Protein AF-A0A7X4IRF8-F1 (afdb_monomer_lite)

Secondary structure (DSSP, 8-state):
-BHHHHHHHTT-PPPHHHHHHHHHT-B--HHHHHHHHHHHHHHHHHS-TTSHHHHHHHHHHHHHHHHHHHHHHHTTTHHHHHHHHHHHHHH-------

pLDDT: mean 72.52, std 11.22, range [41.03, 91.88]

Structure (mmCIF, N/CA/C/O backbone):
data_AF-A0A7X4IRF8-F1
#
_entry.id   AF-A0A7X4IRF8-F1
#
loop_
_atom_site.group_PDB
_atom_site.id
_atom_site.type_symbol
_atom_site.label_atom_id
_atom_site.label_alt_id
_atom_site.label_comp_id
_atom_site.label_asym_id
_atom_site.label_entity_id
_atom_site.label_seq_id
_atom_site.pdbx_PDB_ins_code
_atom_site.Cartn_x
_atom_site.Cartn_y
_atom_site.Cartn_z
_atom_site.occupancy
_atom_site.B_iso_or_equiv
_atom_site.auth_seq_id
_atom_site.auth_comp_id
_atom_site.auth_asym_id
_atom_site.auth_atom_id
_atom_site.pdbx_PDB_model_num
ATOM 1 N N . MET A 1 1 ? -1.750 -9.087 14.248 1.00 71.56 1 MET A N 1
ATOM 2 C CA . MET A 1 1 ? -2.653 -8.657 13.179 1.00 71.56 1 MET A CA 1
ATOM 3 C C . MET A 1 1 ? -1.822 -8.069 12.058 1.00 71.56 1 MET A C 1
ATOM 5 O O . MET A 1 1 ? -1.223 -7.007 12.255 1.00 71.56 1 MET A O 1
ATOM 9 N N . THR A 1 2 ? -1.700 -8.806 10.959 1.00 76.38 2 THR A N 1
ATOM 10 C CA . THR A 1 2 ? -1.074 -8.330 9.720 1.00 76.38 2 THR A CA 1
ATOM 11 C C . THR A 1 2 ? -1.903 -7.207 9.097 1.00 76.38 2 THR A C 1
ATOM 13 O O . THR A 1 2 ? -3.024 -6.940 9.545 1.00 76.38 2 THR A O 1
ATOM 16 N N . ILE A 1 3 ? -1.381 -6.529 8.073 1.00 71.00 3 ILE A N 1
ATOM 17 C CA . ILE A 1 3 ? -2.170 -5.546 7.317 1.00 71.00 3 ILE A CA 1
ATOM 18 C C . ILE A 1 3 ? -3.393 -6.218 6.683 1.00 71.00 3 ILE A C 1
ATOM 20 O O . ILE A 1 3 ? -4.493 -5.686 6.817 1.00 71.00 3 ILE A O 1
ATOM 24 N N . ALA A 1 4 ? -3.248 -7.419 6.112 1.00 75.19 4 ALA A N 1
ATOM 25 C CA . ALA A 1 4 ? -4.383 -8.156 5.553 1.00 75.19 4 ALA A CA 1
ATOM 26 C C . ALA A 1 4 ? -5.448 -8.507 6.606 1.00 75.19 4 ALA A C 1
ATOM 28 O O . ALA A 1 4 ? -6.631 -8.263 6.387 1.00 75.19 4 ALA A O 1
ATOM 29 N N . GLU A 1 5 ? -5.035 -9.021 7.769 1.00 78.38 5 GLU A N 1
ATOM 30 C CA . GLU A 1 5 ? -5.957 -9.360 8.863 1.00 78.38 5 GLU A CA 1
ATOM 31 C C . GLU A 1 5 ? -6.660 -8.116 9.426 1.00 78.38 5 GLU A C 1
ATOM 33 O O . GLU A 1 5 ? -7.846 -8.162 9.759 1.00 78.38 5 GLU A O 1
ATOM 38 N N . TRP A 1 6 ? -5.949 -6.986 9.514 1.00 74.00 6 TRP A N 1
ATOM 39 C CA . TRP A 1 6 ? -6.554 -5.721 9.923 1.00 74.00 6 TRP A CA 1
ATOM 40 C C . TRP A 1 6 ? -7.591 -5.270 8.901 1.00 74.00 6 TRP A C 1
ATOM 42 O O . TRP A 1 6 ? -8.705 -4.945 9.301 1.00 74.00 6 TRP A O 1
ATOM 52 N N . ILE A 1 7 ? -7.280 -5.321 7.606 1.00 67.81 7 ILE A N 1
ATOM 53 C CA . ILE A 1 7 ? -8.212 -4.956 6.533 1.00 67.81 7 ILE A CA 1
ATOM 54 C C . ILE A 1 7 ? -9.462 -5.848 6.550 1.00 67.81 7 ILE A C 1
ATOM 56 O O . ILE A 1 7 ? -10.582 -5.332 6.527 1.00 67.81 7 ILE A O 1
ATOM 60 N N . ASP A 1 8 ? -9.285 -7.163 6.685 1.00 75.56 8 ASP A N 1
ATOM 61 C CA . ASP A 1 8 ? -10.395 -8.115 6.773 1.00 75.56 8 ASP A CA 1
ATOM 62 C C . ASP A 1 8 ? -11.296 -7.813 7.984 1.00 75.56 8 ASP A C 1
ATOM 64 O O . ASP A 1 8 ? -12.524 -7.827 7.867 1.00 75.56 8 ASP A O 1
ATOM 68 N N . SER A 1 9 ? -10.710 -7.433 9.129 1.00 74.88 9 SER A N 1
ATOM 69 C CA . SER A 1 9 ? -11.471 -7.021 10.321 1.00 74.88 9 SER A CA 1
ATOM 70 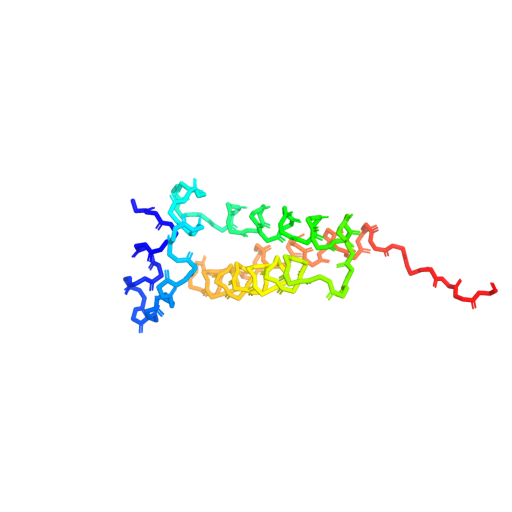C C . SER A 1 9 ? -12.306 -5.747 10.114 1.00 74.88 9 SER A C 1
ATOM 72 O O . SER A 1 9 ? -13.239 -5.493 10.875 1.00 74.88 9 SER A O 1
ATOM 74 N N . GLN A 1 10 ? -12.009 -4.950 9.078 1.00 69.00 10 GLN A N 1
ATOM 75 C CA . GLN A 1 10 ? -12.796 -3.770 8.701 1.00 69.00 10 GLN A CA 1
ATOM 76 C C . GLN A 1 10 ? -13.959 -4.091 7.741 1.00 69.00 10 GLN A C 1
ATOM 78 O O . GLN A 1 10 ? -14.651 -3.168 7.309 1.00 69.00 10 GLN A O 1
ATOM 83 N N . GLY A 1 11 ? -14.183 -5.362 7.379 1.00 66.62 11 GLY A N 1
ATOM 84 C CA . GLY A 1 11 ? -15.258 -5.768 6.464 1.00 66.62 11 GLY A CA 1
ATOM 85 C C . GLY A 1 11 ? -14.998 -5.425 4.992 1.00 66.62 11 GLY A C 1
ATOM 86 O O . GLY A 1 11 ? -15.931 -5.423 4.190 1.00 66.62 11 GLY A O 1
ATOM 87 N N . ARG A 1 12 ? -13.746 -5.124 4.624 1.00 65.12 12 ARG A N 1
ATOM 88 C CA . ARG A 1 12 ? -13.317 -4.905 3.234 1.00 65.12 12 ARG A CA 1
ATOM 89 C C . ARG A 1 12 ? -12.351 -6.027 2.853 1.00 65.12 12 ARG A C 1
ATOM 91 O O . ARG A 1 12 ? -11.174 -5.886 3.138 1.00 65.12 12 ARG A O 1
ATOM 98 N N . PRO A 1 13 ? -12.804 -7.147 2.275 1.00 63.94 13 PRO A N 1
ATOM 99 C CA . PRO A 1 13 ? -11.923 -8.286 2.038 1.00 63.94 13 PRO A CA 1
ATOM 100 C C . PRO A 1 13 ? -10.798 -7.932 1.058 1.00 63.94 13 PRO A C 1
ATOM 102 O O . PRO A 1 13 ? -11.045 -7.370 -0.013 1.00 63.94 13 PRO A O 1
ATOM 105 N N . VAL A 1 14 ? -9.564 -8.287 1.417 1.00 66.38 14 VAL A N 1
ATOM 106 C CA . VAL A 1 14 ? -8.393 -8.122 0.543 1.00 66.38 14 VAL A CA 1
ATOM 107 C C . VAL A 1 14 ? -8.509 -9.066 -0.659 1.00 66.38 14 VAL A C 1
ATOM 109 O O . VAL A 1 14 ? -8.692 -10.272 -0.457 1.00 66.38 14 VAL A O 1
ATOM 112 N N . PRO A 1 15 ? -8.340 -8.595 -1.911 1.00 69.31 15 PRO A N 1
ATOM 113 C CA . PRO A 1 15 ? -8.276 -9.504 -3.049 1.00 69.31 15 PRO A CA 1
ATOM 114 C C . PRO A 1 15 ? -7.098 -10.475 -2.892 1.00 69.31 15 PRO A C 1
ATOM 116 O O . PRO A 1 15 ? -5.983 -10.060 -2.581 1.00 69.31 15 PRO A O 1
ATOM 119 N N . ALA A 1 16 ? -7.324 -11.769 -3.137 1.00 71.56 16 ALA A N 1
ATOM 120 C CA . ALA A 1 16 ? -6.360 -12.832 -2.826 1.00 71.56 16 ALA A CA 1
ATOM 121 C C . ALA A 1 16 ? -4.945 -12.591 -3.391 1.00 71.56 16 ALA A C 1
ATOM 123 O O . ALA A 1 16 ? -3.963 -12.916 -2.729 1.00 71.56 16 ALA A O 1
ATOM 124 N N . ALA A 1 17 ? -4.844 -11.965 -4.568 1.00 67.00 17 ALA A N 1
ATOM 125 C CA . ALA A 1 17 ? -3.579 -11.623 -5.220 1.00 67.00 17 ALA A CA 1
ATOM 126 C C . ALA A 1 17 ? -2.703 -10.638 -4.421 1.00 67.00 17 ALA A C 1
ATOM 128 O O . ALA A 1 17 ? -1.484 -10.682 -4.537 1.00 67.00 17 ALA A O 1
ATOM 129 N N . PHE A 1 18 ? -3.302 -9.783 -3.588 1.00 68.00 18 PHE A N 1
ATOM 130 C CA . PHE A 1 18 ? -2.577 -8.824 -2.746 1.00 68.00 18 PHE A CA 1
ATOM 131 C C . P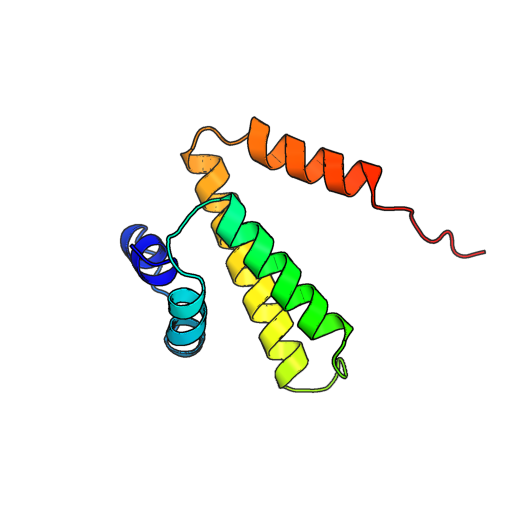HE A 1 18 ? -2.303 -9.371 -1.343 1.00 68.00 18 PHE A C 1
ATOM 133 O O . PHE A 1 18 ? -1.542 -8.791 -0.578 1.00 68.00 18 PHE A O 1
ATOM 140 N N . ARG A 1 19 ? -2.904 -10.505 -0.973 1.00 74.19 19 ARG A N 1
ATOM 141 C CA . ARG A 1 19 ? -2.886 -10.990 0.411 1.00 74.19 19 ARG A CA 1
ATOM 142 C C . ARG A 1 19 ? -1.498 -11.424 0.876 1.00 74.19 19 ARG A C 1
ATOM 144 O O . ARG A 1 19 ? -1.158 -11.203 2.032 1.00 74.19 19 ARG A O 1
ATOM 151 N N . SER A 1 20 ? -0.698 -12.020 -0.008 1.00 71.31 20 SER A N 1
ATOM 152 C CA . SER A 1 20 ? 0.701 -12.363 0.282 1.00 71.31 20 SER A CA 1
ATOM 153 C C . SER A 1 20 ? 1.542 -11.115 0.558 1.00 71.31 20 SER A C 1
ATOM 155 O O . SER A 1 20 ? 2.294 -11.108 1.527 1.00 71.31 20 SER A O 1
ATOM 157 N N . PHE A 1 21 ? 1.346 -10.052 -0.226 1.00 67.75 21 PHE A N 1
ATOM 158 C CA . PHE A 1 21 ? 2.002 -8.754 -0.042 1.00 67.75 21 PHE A CA 1
ATOM 159 C C . PHE A 1 21 ? 1.616 -8.108 1.291 1.00 67.75 21 PHE A C 1
ATOM 161 O O . PHE A 1 21 ? 2.471 -7.840 2.128 1.00 67.75 21 PHE A O 1
ATOM 168 N N . LEU A 1 22 ? 0.314 -7.985 1.560 1.00 68.94 22 LEU A N 1
ATOM 169 C CA . LEU A 1 22 ? -0.195 -7.372 2.794 1.00 68.94 22 LEU A CA 1
ATOM 170 C C . LEU A 1 22 ? 0.121 -8.186 4.067 1.00 68.94 22 LEU A C 1
ATOM 172 O O . LEU A 1 22 ? -0.052 -7.698 5.184 1.00 68.94 22 LEU A O 1
ATOM 176 N N . ASN A 1 23 ? 0.555 -9.440 3.927 1.00 74.50 23 ASN A N 1
ATOM 177 C CA . ASN A 1 23 ? 1.039 -10.253 5.040 1.00 74.50 23 ASN A CA 1
ATOM 178 C C . ASN A 1 23 ? 2.546 -10.097 5.286 1.00 74.50 23 ASN A C 1
ATOM 180 O O . ASN A 1 23 ? 2.978 -10.297 6.422 1.00 74.50 23 ASN A O 1
ATOM 184 N N . ALA A 1 24 ? 3.329 -9.746 4.262 1.00 64.75 24 ALA A N 1
ATOM 185 C CA . ALA A 1 24 ? 4.779 -9.583 4.368 1.00 64.75 24 ALA A CA 1
ATOM 186 C C . ALA A 1 24 ? 5.166 -8.341 5.192 1.00 64.75 24 ALA A C 1
ATOM 188 O O . ALA A 1 24 ? 6.096 -8.399 5.991 1.00 64.75 24 ALA A O 1
ATOM 189 N N . GLU A 1 25 ? 4.380 -7.269 5.087 1.00 67.62 25 GLU A N 1
ATOM 190 C CA . GLU A 1 25 ? 4.620 -5.963 5.727 1.00 67.62 25 GLU A CA 1
ATOM 191 C C . GLU A 1 25 ? 4.350 -5.917 7.254 1.00 67.62 25 GLU A C 1
ATOM 193 O O . GLU A 1 25 ? 4.372 -4.867 7.900 1.00 67.62 25 GLU A O 1
ATOM 198 N N . GLY A 1 26 ? 4.112 -7.069 7.891 1.00 67.81 26 GLY A N 1
ATOM 199 C CA . GLY A 1 26 ? 4.066 -7.178 9.350 1.00 67.81 26 GLY A CA 1
ATOM 200 C C . GLY A 1 26 ? 2.829 -6.547 10.006 1.00 67.81 26 GLY A C 1
ATOM 201 O O . GLY A 1 26 ? 1.711 -6.641 9.499 1.00 67.81 26 GLY A O 1
ATOM 202 N N . ARG A 1 27 ? 2.990 -5.987 11.219 1.00 68.31 27 ARG A N 1
ATOM 203 C CA . ARG A 1 27 ? 1.866 -5.472 12.033 1.00 68.31 27 ARG A CA 1
ATOM 204 C C . ARG A 1 27 ? 1.255 -4.223 11.396 1.00 68.31 27 ARG A C 1
ATOM 206 O O . ARG A 1 27 ? 1.970 -3.276 11.090 1.00 68.31 27 ARG A O 1
ATOM 213 N N . ALA A 1 28 ? -0.071 -4.168 11.304 1.00 65.62 28 ALA A N 1
ATOM 214 C CA . ALA A 1 28 ? -0.760 -3.002 10.758 1.00 65.62 28 ALA A CA 1
ATOM 215 C C . ALA A 1 28 ? -0.609 -1.764 11.670 1.00 65.62 28 ALA A C 1
ATOM 217 O O . ALA A 1 28 ? -1.160 -1.749 12.778 1.00 65.62 28 ALA A O 1
ATOM 218 N N . SER A 1 29 ? 0.016 -0.693 11.171 1.00 74.94 29 SER A N 1
ATOM 219 C CA . SER A 1 29 ? 0.013 0.670 11.740 1.00 74.94 29 SER A CA 1
ATOM 220 C C . SER A 1 29 ? -0.157 1.708 10.618 1.00 74.94 29 SER A C 1
ATOM 222 O O . SER A 1 29 ? 0.098 1.382 9.459 1.00 74.94 29 SER A O 1
ATOM 224 N N . LEU A 1 30 ? -0.583 2.941 10.930 1.00 74.31 30 LEU A N 1
ATOM 225 C CA . LEU A 1 30 ? -0.647 4.016 9.926 1.00 74.31 30 LEU A CA 1
ATOM 226 C C . LEU A 1 30 ? 0.728 4.271 9.286 1.00 74.31 30 LEU A C 1
ATOM 228 O O . LEU A 1 30 ? 0.830 4.347 8.068 1.00 74.31 30 LEU A O 1
ATOM 232 N N . ALA A 1 31 ? 1.784 4.321 10.102 1.00 76.56 31 ALA A N 1
ATOM 233 C CA . ALA A 1 31 ? 3.153 4.508 9.630 1.00 76.56 31 ALA A CA 1
ATOM 234 C C . ALA A 1 31 ? 3.613 3.371 8.700 1.00 76.56 31 ALA A C 1
ATOM 236 O O . ALA A 1 31 ? 4.205 3.639 7.661 1.00 76.56 31 ALA A O 1
ATOM 237 N N . ASN A 1 32 ? 3.285 2.117 9.027 1.00 79.38 32 ASN A N 1
ATOM 238 C CA . ASN A 1 32 ? 3.678 0.964 8.213 1.00 79.38 32 ASN A CA 1
ATOM 239 C C . ASN A 1 32 ? 2.939 0.943 6.869 1.00 79.38 32 ASN A C 1
ATOM 241 O O . ASN A 1 32 ? 3.536 0.617 5.853 1.00 79.38 32 ASN A O 1
ATOM 245 N N . LEU A 1 33 ? 1.656 1.327 6.848 1.00 78.44 33 LEU A N 1
ATOM 246 C CA . LEU A 1 33 ? 0.884 1.426 5.604 1.00 78.44 33 LEU A CA 1
ATOM 247 C C . LEU A 1 33 ? 1.461 2.495 4.665 1.00 78.44 33 LEU A C 1
ATOM 249 O O . LEU A 1 33 ? 1.544 2.273 3.463 1.00 78.44 33 LEU A O 1
ATOM 253 N N . LEU A 1 34 ? 1.883 3.637 5.207 1.00 81.19 34 LEU A N 1
ATOM 254 C CA . LEU A 1 34 ? 2.488 4.707 4.409 1.00 81.19 34 LEU A CA 1
ATOM 255 C C . LEU A 1 34 ? 3.871 4.314 3.890 1.00 81.19 34 LEU A C 1
ATOM 257 O O . LEU A 1 34 ? 4.130 4.477 2.705 1.00 81.19 34 LEU A O 1
ATOM 261 N N . ALA A 1 35 ? 4.717 3.728 4.741 1.00 82.62 35 ALA A N 1
ATOM 262 C CA . ALA A 1 35 ? 6.038 3.250 4.334 1.00 82.62 35 ALA A CA 1
ATOM 263 C C . ALA A 1 35 ? 5.955 2.168 3.240 1.00 82.62 35 ALA A C 1
ATOM 265 O O . ALA A 1 35 ? 6.725 2.191 2.279 1.00 82.62 35 ALA A O 1
ATOM 266 N N . ALA A 1 36 ? 4.984 1.254 3.338 1.00 82.56 36 ALA A N 1
ATOM 267 C CA . ALA A 1 36 ? 4.731 0.260 2.297 1.00 82.56 36 ALA A CA 1
ATOM 268 C C . ALA A 1 36 ? 4.254 0.918 0.989 1.00 82.56 36 ALA A C 1
ATOM 270 O O . ALA A 1 36 ? 4.730 0.567 -0.087 1.00 82.56 36 ALA A O 1
ATOM 271 N N . SER A 1 37 ? 3.373 1.924 1.070 1.00 85.00 37 SER A N 1
ATOM 272 C CA . SER A 1 37 ? 2.949 2.696 -0.106 1.00 85.00 37 SER A CA 1
ATOM 273 C C . SER A 1 37 ? 4.117 3.406 -0.796 1.00 85.00 37 SER A C 1
ATOM 275 O O . SER A 1 37 ? 4.161 3.433 -2.023 1.00 85.00 37 SER A O 1
ATOM 277 N N . GLU A 1 38 ? 5.035 4.001 -0.032 1.00 85.88 38 GLU A N 1
ATOM 278 C CA . GLU A 1 38 ? 6.231 4.670 -0.563 1.00 85.88 38 GLU A CA 1
ATOM 279 C C . GLU A 1 38 ? 7.159 3.663 -1.257 1.00 85.88 38 GLU A C 1
ATOM 281 O O . GLU A 1 38 ? 7.558 3.879 -2.399 1.00 85.88 38 GLU A O 1
ATOM 286 N N . THR A 1 39 ? 7.399 2.511 -0.625 1.00 87.62 39 THR A N 1
ATOM 287 C CA . THR A 1 39 ? 8.237 1.432 -1.178 1.00 87.62 39 THR A CA 1
ATOM 288 C C . THR A 1 39 ? 7.721 0.929 -2.532 1.00 87.62 39 THR A C 1
ATOM 290 O O . THR A 1 39 ? 8.494 0.745 -3.472 1.00 87.62 39 THR A O 1
ATOM 293 N N . GLU A 1 40 ? 6.409 0.736 -2.667 1.00 87.75 40 GLU A N 1
ATOM 294 C CA . GLU A 1 40 ? 5.800 0.295 -3.928 1.00 87.75 40 GLU A CA 1
ATOM 295 C C . GLU A 1 40 ? 5.834 1.391 -5.013 1.00 87.75 40 GLU A C 1
ATOM 297 O O . GLU A 1 40 ? 5.994 1.096 -6.199 1.00 87.75 40 GLU A O 1
ATOM 302 N N . MET A 1 41 ? 5.756 2.671 -4.633 1.00 87.00 41 MET A N 1
ATOM 303 C CA . MET A 1 41 ? 5.949 3.785 -5.573 1.00 87.00 41 MET A CA 1
ATOM 304 C C . MET A 1 41 ? 7.396 3.880 -6.069 1.00 87.00 41 MET A C 1
ATOM 306 O O . MET A 1 41 ? 7.621 4.136 -7.257 1.00 87.00 41 MET A O 1
ATOM 310 N N . ASP A 1 42 ? 8.375 3.625 -5.204 1.00 88.44 42 ASP A N 1
ATOM 311 C CA . ASP A 1 42 ? 9.783 3.531 -5.600 1.00 88.44 42 ASP A CA 1
ATOM 312 C C . ASP A 1 42 ? 9.998 2.358 -6.569 1.00 88.44 42 ASP A C 1
ATOM 314 O O . ASP A 1 42 ? 10.651 2.513 -7.603 1.00 88.44 42 ASP A O 1
ATOM 318 N N . ALA A 1 43 ? 9.370 1.205 -6.314 1.00 86.19 43 ALA A N 1
ATOM 319 C CA . ALA A 1 43 ? 9.417 0.056 -7.221 1.00 86.19 43 ALA A CA 1
ATOM 320 C C . ALA A 1 43 ? 8.770 0.357 -8.588 1.00 86.19 43 ALA A C 1
ATOM 322 O O . ALA A 1 43 ? 9.331 0.007 -9.630 1.00 86.19 43 ALA A O 1
ATOM 323 N N . TYR A 1 44 ? 7.628 1.053 -8.605 1.00 87.81 44 TYR A N 1
ATOM 324 C CA . TYR A 1 44 ? 6.988 1.514 -9.840 1.00 87.81 44 TYR A CA 1
ATOM 325 C C . TYR A 1 44 ? 7.888 2.469 -10.637 1.00 87.81 44 TYR A C 1
ATOM 327 O O . TYR A 1 44 ? 8.019 2.321 -11.852 1.00 87.81 44 TYR A O 1
ATOM 335 N N . THR A 1 45 ? 8.513 3.443 -9.969 1.00 87.25 45 THR A N 1
ATOM 336 C CA . THR A 1 45 ? 9.340 4.467 -10.631 1.00 87.25 45 THR A CA 1
ATOM 337 C C . THR A 1 45 ? 10.699 3.944 -11.094 1.00 87.25 45 THR A C 1
ATOM 339 O O . THR A 1 45 ? 11.223 4.436 -12.095 1.00 87.25 45 THR A O 1
ATOM 342 N N . ALA A 1 46 ? 11.254 2.940 -10.411 1.00 87.56 46 ALA A N 1
ATOM 343 C CA . ALA A 1 46 ? 12.473 2.245 -10.821 1.00 87.56 46 ALA A CA 1
ATOM 344 C C . ALA A 1 46 ? 12.243 1.243 -11.971 1.00 87.56 46 ALA A C 1
ATOM 346 O O . ALA A 1 46 ? 13.191 0.883 -12.673 1.00 87.56 46 ALA A O 1
ATOM 347 N N . GLY A 1 47 ? 11.005 0.774 -12.156 1.00 81.94 47 GLY A N 1
ATOM 348 C CA . GLY A 1 47 ? 10.632 -0.189 -13.190 1.00 81.94 47 GLY A CA 1
ATOM 349 C C . GLY A 1 47 ? 10.350 0.433 -14.562 1.00 81.94 47 GLY A C 1
ATOM 350 O O . GLY A 1 47 ? 10.094 1.627 -14.708 1.00 81.94 47 GLY A O 1
ATOM 351 N N . ASP A 1 48 ? 10.328 -0.407 -15.602 1.00 90.12 48 ASP A N 1
ATOM 352 C CA . ASP A 1 48 ? 9.711 -0.021 -16.875 1.00 90.12 48 ASP A CA 1
ATOM 353 C C . ASP A 1 48 ? 8.206 0.159 -16.643 1.00 90.12 48 ASP A C 1
ATOM 355 O O . ASP A 1 48 ? 7.500 -0.811 -16.362 1.00 90.12 48 ASP A O 1
ATOM 359 N N . MET A 1 49 ? 7.710 1.390 -16.789 1.00 79.56 49 MET A N 1
ATOM 360 C CA . MET A 1 49 ? 6.305 1.760 -16.564 1.00 79.56 49 MET A CA 1
ATOM 361 C C . MET A 1 49 ? 5.311 0.992 -17.451 1.00 79.56 49 MET A C 1
ATOM 363 O O . MET A 1 49 ? 4.109 1.019 -17.191 1.00 79.56 49 MET A O 1
ATOM 367 N N . ARG A 1 50 ? 5.778 0.313 -18.508 1.00 84.00 50 ARG A N 1
ATOM 368 C CA . ARG A 1 50 ? 4.946 -0.556 -19.361 1.00 84.00 50 ARG A CA 1
ATOM 369 C C . ARG A 1 50 ? 4.941 -2.018 -18.918 1.00 84.00 50 ARG A C 1
ATOM 371 O O . ARG A 1 50 ? 4.191 -2.819 -19.479 1.00 84.00 50 ARG A O 1
ATOM 378 N N . SER A 1 51 ? 5.771 -2.380 -17.946 1.00 91.88 51 SER A N 1
ATOM 379 C CA . SER A 1 51 ? 5.845 -3.737 -17.422 1.00 91.88 51 SER A CA 1
ATOM 380 C C . SER A 1 51 ? 4.658 -4.051 -16.512 1.00 91.88 51 SER A C 1
ATOM 382 O O . SER A 1 51 ? 4.098 -3.190 -15.828 1.00 91.88 51 SER A O 1
ATOM 384 N N . ARG A 1 52 ? 4.282 -5.332 -16.487 1.00 86.38 52 ARG A N 1
ATOM 385 C CA . ARG A 1 52 ? 3.244 -5.843 -15.588 1.00 86.38 52 ARG A CA 1
ATOM 386 C C . ARG A 1 52 ? 3.614 -5.639 -14.117 1.00 86.38 52 ARG A C 1
ATOM 388 O O . ARG A 1 52 ? 2.727 -5.391 -13.310 1.00 86.38 52 ARG A O 1
ATOM 395 N N . ASP A 1 53 ? 4.901 -5.719 -13.801 1.00 84.44 53 ASP A N 1
ATOM 396 C CA . ASP A 1 53 ? 5.409 -5.588 -12.438 1.00 84.44 53 ASP A CA 1
ATOM 397 C C . ASP A 1 53 ? 5.300 -4.140 -11.948 1.00 84.44 53 ASP A C 1
ATOM 399 O O . ASP A 1 53 ? 4.802 -3.910 -10.850 1.00 84.44 53 ASP A O 1
ATOM 403 N N . ALA A 1 54 ? 5.627 -3.154 -12.793 1.00 81.75 54 ALA A N 1
ATOM 404 C CA . ALA A 1 54 ? 5.402 -1.744 -12.472 1.00 81.75 54 ALA A CA 1
ATOM 405 C C . ALA A 1 54 ? 3.903 -1.440 -12.283 1.00 81.75 54 ALA A C 1
ATOM 407 O O . ALA A 1 54 ? 3.512 -0.786 -11.318 1.00 81.75 54 ALA A O 1
ATOM 408 N N . ALA A 1 55 ? 3.035 -1.969 -13.154 1.00 83.00 55 ALA A N 1
ATOM 409 C CA . ALA A 1 55 ? 1.587 -1.816 -12.995 1.00 83.00 55 ALA A CA 1
ATOM 410 C C . ALA A 1 55 ? 1.070 -2.440 -11.685 1.00 83.00 55 ALA A C 1
ATOM 412 O O . ALA A 1 55 ? 0.161 -1.900 -11.055 1.00 83.00 55 ALA A O 1
ATOM 413 N N . PHE A 1 56 ? 1.649 -3.566 -11.266 1.00 84.12 56 PHE A N 1
ATOM 414 C CA . PHE A 1 56 ? 1.307 -4.205 -10.001 1.00 84.12 56 PHE A CA 1
ATOM 415 C C . PHE A 1 56 ? 1.773 -3.381 -8.794 1.00 84.12 56 PHE A C 1
ATOM 417 O O . PHE A 1 56 ? 0.981 -3.177 -7.876 1.00 84.12 56 PHE A O 1
ATOM 424 N N . ALA A 1 57 ? 3.000 -2.857 -8.825 1.00 83.75 57 ALA A N 1
ATOM 425 C CA . ALA A 1 57 ? 3.536 -1.988 -7.777 1.00 83.75 57 ALA A CA 1
ATOM 426 C C . ALA A 1 57 ? 2.670 -0.728 -7.593 1.00 83.75 57 ALA A C 1
ATOM 428 O O . ALA A 1 57 ? 2.275 -0.389 -6.480 1.00 83.75 57 ALA A O 1
ATOM 429 N N . LEU A 1 58 ? 2.238 -0.097 -8.691 1.00 84.69 58 LEU A N 1
ATOM 430 C CA . LEU A 1 58 ? 1.329 1.052 -8.629 1.00 84.69 58 LEU A CA 1
ATOM 431 C C . LEU A 1 58 ? -0.020 0.708 -7.968 1.00 84.69 58 LEU A C 1
ATOM 433 O O . LEU A 1 58 ? -0.533 1.478 -7.158 1.00 84.69 58 LEU A O 1
ATOM 437 N N . LEU A 1 59 ? -0.593 -0.457 -8.289 1.00 83.38 59 LEU A N 1
ATOM 438 C CA . LEU A 1 59 ? -1.835 -0.928 -7.664 1.00 83.38 59 LEU A CA 1
ATOM 439 C C . LEU A 1 59 ? -1.651 -1.255 -6.176 1.00 83.38 59 LEU A C 1
ATOM 441 O O . LEU A 1 59 ? -2.561 -1.026 -5.379 1.00 83.38 59 LEU A O 1
ATOM 445 N N . ALA A 1 60 ? -0.492 -1.791 -5.792 1.00 80.88 60 ALA A N 1
ATOM 446 C CA . ALA A 1 60 ? -0.166 -2.067 -4.399 1.00 80.88 60 ALA A CA 1
ATOM 447 C C . ALA A 1 60 ? -0.016 -0.765 -3.594 1.00 80.88 60 ALA A C 1
ATOM 449 O O . ALA A 1 60 ? -0.615 -0.644 -2.523 1.00 80.88 60 ALA A O 1
ATOM 450 N N . ALA A 1 61 ? 0.692 0.230 -4.139 1.00 83.56 61 ALA A N 1
ATOM 451 C CA . ALA A 1 61 ? 0.815 1.558 -3.543 1.00 83.56 61 ALA A CA 1
ATOM 452 C C . ALA A 1 61 ? -0.557 2.211 -3.299 1.00 83.56 61 ALA A C 1
ATOM 454 O O . ALA A 1 61 ? -0.848 2.650 -2.185 1.00 83.56 61 ALA A O 1
ATOM 455 N N . ASP A 1 62 ? -1.434 2.204 -4.308 1.00 84.25 62 ASP A N 1
ATOM 456 C CA . ASP A 1 62 ? -2.794 2.748 -4.195 1.00 84.25 62 ASP A CA 1
ATOM 457 C C . ASP A 1 62 ? -3.609 2.055 -3.090 1.00 84.25 62 ASP A C 1
ATOM 459 O O . ASP A 1 62 ? -4.289 2.709 -2.286 1.00 84.25 62 ASP A O 1
ATOM 463 N N . ALA A 1 63 ? -3.489 0.728 -2.991 1.00 77.19 63 ALA A N 1
ATOM 464 C CA . ALA A 1 63 ? -4.140 -0.038 -1.941 1.00 77.19 63 ALA A CA 1
ATOM 465 C C . ALA A 1 63 ? -3.638 0.390 -0.553 1.00 77.19 63 ALA A C 1
ATOM 467 O O . ALA A 1 63 ? -4.451 0.743 0.308 1.00 77.19 63 ALA A O 1
ATOM 468 N N . TYR A 1 64 ? -2.321 0.412 -0.330 1.00 79.88 64 TYR A N 1
ATOM 469 C CA . TYR A 1 64 ? -1.730 0.817 0.948 1.00 79.88 64 TYR A CA 1
ATOM 470 C C . TYR A 1 64 ? -2.136 2.239 1.358 1.00 79.88 64 TYR A C 1
ATOM 472 O O . TYR A 1 64 ? -2.566 2.442 2.500 1.00 79.88 64 TYR A O 1
ATOM 480 N N . LEU A 1 65 ? -2.089 3.198 0.427 1.00 81.00 65 LEU A N 1
ATOM 481 C CA . LEU A 1 65 ? -2.484 4.585 0.674 1.00 81.00 65 LEU A CA 1
ATOM 482 C C . LEU A 1 65 ? -3.973 4.703 1.024 1.00 81.00 65 LEU A C 1
ATOM 484 O O . LEU A 1 65 ? -4.340 5.354 2.006 1.00 81.00 65 LEU A O 1
ATOM 488 N N . THR A 1 66 ? -4.840 4.016 0.280 1.00 77.00 66 THR A N 1
ATOM 489 C CA . THR A 1 66 ? -6.283 3.973 0.560 1.00 77.00 66 THR A CA 1
ATOM 490 C C . THR A 1 66 ? -6.561 3.460 1.975 1.00 77.00 66 THR A C 1
ATOM 492 O O . THR A 1 66 ? -7.407 4.005 2.695 1.00 77.00 66 THR A O 1
ATOM 495 N N . TYR A 1 67 ? -5.840 2.424 2.408 1.00 74.06 67 TYR A N 1
ATOM 496 C CA . TYR A 1 67 ? -5.984 1.864 3.751 1.00 74.06 67 TYR A CA 1
ATOM 497 C C . TYR A 1 67 ? -5.402 2.767 4.845 1.00 74.06 67 TYR A C 1
ATOM 499 O O . TYR A 1 67 ? -6.012 2.874 5.914 1.00 74.06 67 TYR A O 1
ATOM 507 N N . ALA A 1 68 ? -4.289 3.458 4.581 1.00 78.06 68 ALA A N 1
ATOM 508 C CA . ALA A 1 68 ? -3.738 4.476 5.474 1.00 78.06 68 ALA A CA 1
ATOM 509 C C . ALA A 1 68 ? -4.749 5.610 5.713 1.00 78.06 68 ALA A C 1
ATOM 511 O O . ALA A 1 68 ? -5.032 5.947 6.864 1.00 78.06 68 ALA A O 1
ATOM 512 N N . CYS A 1 69 ? -5.377 6.123 4.651 1.00 75.62 69 CYS A N 1
ATOM 513 C CA . CYS A 1 69 ? -6.419 7.150 4.740 1.00 75.62 69 CYS A CA 1
ATOM 514 C C . CYS A 1 69 ? -7.615 6.692 5.590 1.00 75.62 69 CYS A C 1
ATOM 516 O O . CYS A 1 69 ? -8.056 7.406 6.491 1.00 75.62 69 CYS A O 1
ATOM 518 N N . LEU A 1 70 ? -8.112 5.473 5.360 1.00 72.25 70 LEU A N 1
ATOM 519 C CA . LEU A 1 70 ? -9.200 4.878 6.149 1.00 72.25 70 LEU A CA 1
ATOM 520 C C . LEU A 1 70 ? -8.853 4.747 7.633 1.00 72.25 70 LEU A C 1
ATOM 522 O O . LEU A 1 70 ? -9.691 5.020 8.497 1.00 72.25 70 LEU A O 1
ATOM 526 N N . ARG A 1 71 ? -7.622 4.325 7.930 1.00 73.56 71 ARG A N 1
ATOM 527 C CA . ARG A 1 71 ? -7.138 4.198 9.303 1.00 73.56 71 ARG A CA 1
ATOM 528 C C . ARG A 1 71 ? -7.026 5.549 9.987 1.00 73.56 71 ARG A C 1
ATOM 530 O O . ARG A 1 71 ? -7.513 5.690 11.105 1.00 73.56 71 ARG A O 1
ATOM 537 N N . ALA A 1 72 ? -6.443 6.529 9.303 1.00 75.19 72 ALA A N 1
ATOM 538 C CA . ALA A 1 72 ? -6.320 7.883 9.810 1.00 75.19 72 ALA A CA 1
ATOM 539 C C . ALA A 1 72 ? -7.702 8.449 10.158 1.00 75.19 72 ALA A C 1
ATOM 541 O O . ALA A 1 72 ? -7.908 8.869 11.287 1.00 75.19 72 ALA A O 1
ATOM 542 N N . VAL A 1 73 ? -8.700 8.346 9.275 1.00 69.00 73 VAL A N 1
ATOM 543 C CA . VAL A 1 73 ? -10.073 8.798 9.580 1.00 69.00 73 VAL A CA 1
ATOM 544 C C . VAL A 1 73 ? -10.642 8.145 10.853 1.00 69.00 73 VAL A C 1
ATOM 546 O O . VAL A 1 73 ? -11.310 8.819 11.634 1.00 69.00 73 VAL A O 1
ATOM 549 N N . ARG A 1 74 ? -10.359 6.859 1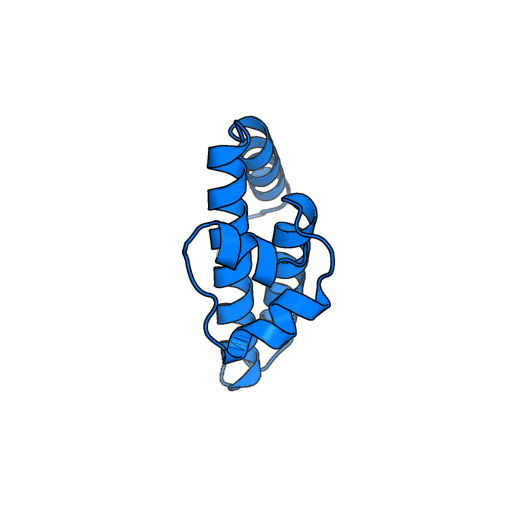1.106 1.00 68.25 74 ARG A 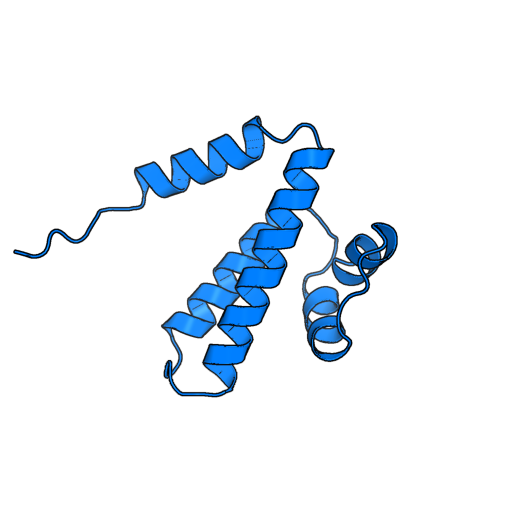N 1
ATOM 550 C CA . ARG A 1 74 ? -10.844 6.145 12.304 1.00 68.25 74 ARG A CA 1
ATOM 551 C C . ARG A 1 74 ? -10.075 6.467 13.588 1.00 68.25 74 ARG A C 1
ATOM 553 O O . ARG A 1 74 ? -10.671 6.433 14.659 1.00 68.25 74 ARG A O 1
ATOM 560 N N . GLU A 1 75 ? -8.785 6.776 13.500 1.00 70.38 75 GLU A N 1
ATOM 561 C CA . GLU A 1 75 ? -7.916 7.068 14.653 1.00 70.38 75 GLU A CA 1
ATOM 562 C C . GLU A 1 75 ? -7.911 8.566 15.045 1.00 70.38 75 GLU A C 1
ATOM 564 O O . GLU A 1 75 ? -7.018 9.008 15.762 1.00 70.38 75 GLU A O 1
ATOM 569 N N . ASN A 1 76 ? -8.914 9.357 14.625 1.00 61.75 76 ASN A N 1
ATOM 570 C CA . ASN A 1 76 ? -8.961 10.822 14.813 1.00 61.75 76 ASN A CA 1
ATOM 571 C C . ASN A 1 76 ? -7.871 11.571 14.001 1.00 61.75 76 ASN A C 1
ATOM 573 O O . ASN A 1 76 ? -7.357 12.620 14.387 1.00 61.75 76 ASN A O 1
ATOM 577 N N . GLY A 1 77 ? -7.497 11.003 12.854 1.00 53.56 77 GLY A N 1
ATOM 578 C CA . GLY A 1 77 ? -6.284 11.264 12.076 1.00 53.56 77 GLY A CA 1
ATOM 579 C C . GLY A 1 77 ? -6.313 12.467 11.147 1.00 53.56 77 GLY A C 1
ATOM 580 O O . GLY A 1 77 ? -5.694 12.419 10.085 1.00 53.56 77 GLY A O 1
ATOM 581 N N . GLY A 1 78 ? -6.941 13.561 11.579 1.00 56.41 78 GLY A N 1
ATOM 582 C CA . GLY A 1 78 ? -6.648 14.872 11.002 1.00 56.41 78 GLY A CA 1
ATOM 583 C C . GLY A 1 78 ? -5.156 15.182 11.130 1.00 56.41 78 GLY A C 1
ATOM 584 O O . GLY A 1 78 ? -4.506 15.471 10.141 1.00 56.41 78 GLY A O 1
ATOM 585 N N . THR A 1 79 ? -4.566 14.984 12.311 1.00 61.62 79 THR A N 1
ATOM 586 C CA . THR A 1 79 ? -3.160 15.329 12.586 1.00 61.62 79 THR A CA 1
ATOM 587 C C . THR A 1 79 ? -2.151 14.498 11.795 1.00 61.62 79 THR A C 1
ATOM 589 O O . THR A 1 79 ? -1.142 15.029 11.344 1.00 61.62 79 THR A O 1
ATOM 592 N N . ALA A 1 80 ? -2.409 13.202 11.607 1.00 58.38 80 ALA A N 1
ATOM 593 C CA . ALA A 1 80 ? -1.489 12.333 10.876 1.00 58.38 80 ALA A CA 1
ATOM 594 C C . ALA A 1 80 ? -1.555 12.569 9.357 1.00 58.38 80 ALA A C 1
ATOM 596 O O . ALA A 1 80 ? -0.515 12.626 8.708 1.00 58.38 80 ALA A O 1
ATOM 597 N N . LEU A 1 81 ? -2.757 12.782 8.803 1.00 60.72 81 LEU A N 1
ATOM 598 C CA . LEU A 1 81 ? -2.928 13.201 7.406 1.00 60.72 81 LEU A CA 1
ATOM 599 C C . LEU A 1 81 ? -2.366 14.607 7.163 1.00 60.72 81 LEU A C 1
ATOM 601 O O . LEU A 1 81 ? -1.724 14.830 6.138 1.00 60.72 81 LEU A O 1
ATOM 605 N N . THR A 1 82 ? -2.536 15.530 8.114 1.00 63.34 82 THR A N 1
ATOM 606 C CA . THR A 1 82 ? -1.911 16.858 8.072 1.00 63.34 82 THR A CA 1
ATOM 607 C C . THR A 1 82 ? -0.392 16.747 8.030 1.00 63.34 82 THR A C 1
ATOM 609 O O . THR A 1 82 ? 0.208 17.318 7.129 1.00 63.34 82 THR A O 1
ATOM 612 N N . GLY A 1 83 ? 0.230 15.947 8.904 1.00 65.06 83 GLY A N 1
ATOM 613 C CA . GLY A 1 83 ? 1.687 15.773 8.903 1.00 65.06 83 GLY A CA 1
ATOM 614 C C . GLY A 1 83 ? 2.233 15.213 7.583 1.00 65.06 83 GLY A C 1
ATOM 615 O O . GLY A 1 83 ? 3.271 15.658 7.107 1.00 65.06 83 GLY A O 1
ATOM 616 N N . ILE A 1 84 ? 1.512 14.288 6.942 1.00 63.97 84 ILE A N 1
ATOM 617 C CA . ILE A 1 84 ? 1.878 13.767 5.611 1.00 63.97 84 ILE A CA 1
ATOM 618 C C . ILE A 1 84 ? 1.722 14.853 4.542 1.00 63.97 84 ILE A C 1
ATOM 620 O O . ILE A 1 84 ? 2.603 15.025 3.704 1.00 63.97 84 ILE A O 1
ATOM 624 N N . THR A 1 85 ? 0.620 15.605 4.586 1.00 63.25 85 THR A N 1
ATOM 625 C CA . THR A 1 85 ? 0.349 16.702 3.645 1.00 63.25 85 THR A CA 1
ATOM 626 C C . THR A 1 85 ? 1.411 17.795 3.752 1.00 63.25 85 THR A C 1
ATOM 628 O O . THR A 1 85 ? 1.891 18.282 2.733 1.00 63.25 85 THR A O 1
ATOM 631 N N . GLU A 1 86 ? 1.823 18.148 4.970 1.00 66.31 86 GLU A N 1
ATOM 632 C CA . GLU A 1 86 ? 2.898 19.108 5.237 1.00 66.31 86 GLU A CA 1
ATOM 633 C C . GLU A 1 86 ? 4.246 18.604 4.720 1.00 66.31 86 GLU A C 1
ATOM 635 O O . GLU A 1 86 ? 4.986 19.363 4.093 1.00 66.31 86 GLU A O 1
ATOM 640 N N . ARG A 1 87 ? 4.555 17.318 4.919 1.00 67.19 87 ARG A N 1
ATOM 641 C CA . ARG A 1 87 ? 5.801 16.716 4.429 1.00 67.19 87 ARG A CA 1
ATOM 642 C C . ARG A 1 87 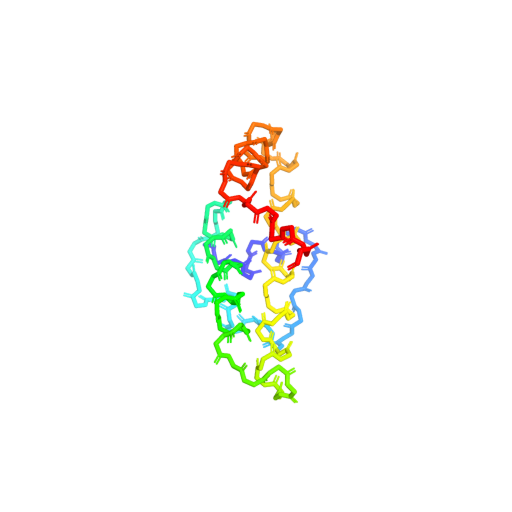? 5.863 16.727 2.901 1.00 67.19 87 ARG A C 1
ATOM 644 O O . ARG A 1 87 ? 6.845 17.205 2.344 1.00 67.19 87 ARG A O 1
ATOM 651 N N . ILE A 1 88 ? 4.777 16.330 2.230 1.00 63.28 88 ILE A N 1
ATOM 652 C CA . ILE A 1 88 ? 4.646 16.433 0.767 1.00 63.28 88 ILE A CA 1
ATOM 653 C C . ILE A 1 88 ? 4.764 17.892 0.323 1.00 63.28 88 ILE A C 1
ATOM 655 O O . ILE A 1 88 ? 5.527 18.180 -0.586 1.00 63.28 88 ILE A O 1
ATOM 659 N N . ALA A 1 89 ? 4.068 18.830 0.965 1.00 62.69 89 ALA A N 1
ATOM 660 C CA . ALA A 1 89 ? 4.154 20.246 0.604 1.00 62.69 89 ALA A CA 1
ATOM 661 C C . ALA A 1 89 ? 5.574 20.820 0.766 1.00 62.69 89 ALA A C 1
ATOM 663 O O . ALA A 1 89 ? 5.950 21.732 0.034 1.00 62.69 89 ALA A O 1
ATOM 664 N N . THR A 1 90 ? 6.355 20.286 1.708 1.00 67.25 90 THR A N 1
ATOM 665 C CA . THR A 1 90 ? 7.731 20.727 1.976 1.00 67.25 90 THR A CA 1
ATOM 666 C C . THR A 1 90 ? 8.738 20.096 1.013 1.00 67.25 90 THR A C 1
ATOM 668 O O . THR A 1 90 ? 9.664 20.764 0.560 1.00 67.25 90 THR A O 1
ATOM 671 N N . GLU A 1 91 ? 8.573 18.813 0.693 1.00 65.38 91 GLU A N 1
ATOM 672 C CA . GLU A 1 91 ? 9.512 18.040 -0.131 1.00 65.38 91 GLU A CA 1
ATOM 673 C C . GLU A 1 91 ? 9.194 18.123 -1.631 1.00 65.38 91 GLU A C 1
ATOM 675 O O . GLU A 1 91 ? 10.070 17.929 -2.478 1.00 65.38 91 GLU A O 1
ATOM 680 N N . TRP A 1 92 ? 7.951 18.449 -1.990 1.00 48.22 92 TRP A N 1
ATOM 681 C CA . TRP A 1 92 ? 7.525 18.561 -3.376 1.00 48.22 92 TRP A CA 1
ATOM 682 C C . TRP A 1 92 ? 7.930 19.916 -3.955 1.00 48.22 92 TRP A C 1
ATOM 684 O O . TRP A 1 92 ? 7.229 20.917 -3.830 1.00 48.22 92 TRP A O 1
ATOM 694 N N . THR A 1 93 ? 9.071 19.941 -4.642 1.00 51.34 93 THR A N 1
ATOM 695 C CA . THR A 1 93 ? 9.412 21.026 -5.567 1.00 51.34 93 THR A CA 1
ATOM 696 C C . THR A 1 93 ? 8.717 20.748 -6.901 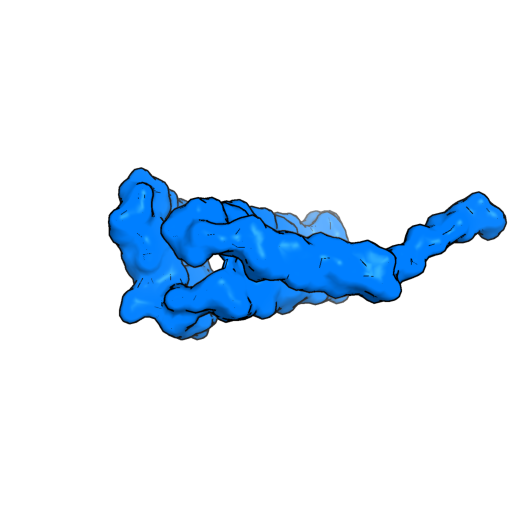1.00 51.34 93 THR A C 1
ATOM 698 O O . THR A 1 93 ? 9.065 19.771 -7.574 1.00 51.34 93 THR A O 1
ATOM 701 N N . PRO A 1 94 ? 7.750 21.577 -7.338 1.00 48.38 94 PRO A N 1
ATOM 702 C CA . PRO A 1 94 ? 7.221 21.462 -8.684 1.00 48.38 94 PRO A CA 1
ATOM 703 C C . PRO A 1 94 ? 8.392 21.695 -9.635 1.00 48.38 94 PRO A C 1
ATOM 705 O O . PRO A 1 94 ? 9.019 22.753 -9.594 1.00 48.38 94 PRO A O 1
ATOM 708 N N . ARG A 1 95 ? 8.709 20.724 -10.497 1.00 46.53 95 ARG A N 1
ATOM 709 C CA . ARG A 1 95 ? 9.546 21.011 -11.663 1.00 46.53 95 ARG A CA 1
ATOM 710 C C . ARG A 1 95 ? 8.750 21.975 -12.534 1.00 46.53 95 ARG A C 1
ATOM 712 O O . ARG A 1 95 ? 7.893 21.547 -13.308 1.00 46.53 95 ARG A O 1
ATOM 719 N N . THR A 1 96 ? 8.983 23.272 -12.354 1.00 43.66 96 THR A N 1
ATOM 720 C CA . THR A 1 96 ? 8.559 24.301 -13.295 1.00 43.66 96 THR A CA 1
ATOM 721 C C . THR A 1 96 ? 9.085 23.884 -14.658 1.00 43.66 96 THR A C 1
ATOM 723 O O . THR A 1 96 ? 10.286 23.710 -14.848 1.00 43.66 96 THR A O 1
ATOM 726 N N . ARG A 1 97 ? 8.161 23.617 -15.584 1.00 45.97 97 ARG A N 1
ATOM 727 C CA . ARG A 1 97 ? 8.494 23.524 -17.001 1.00 45.97 97 ARG A CA 1
ATOM 728 C C . ARG A 1 97 ? 8.902 24.927 -17.439 1.00 45.97 97 ARG A C 1
ATOM 730 O O . ARG A 1 97 ? 8.023 25.752 -17.674 1.00 45.97 97 ARG A O 1
ATOM 737 N N . GLU A 1 98 ? 10.203 25.161 -17.513 1.00 41.03 98 GLU A N 1
ATOM 738 C CA . GLU A 1 98 ? 10.819 26.181 -18.363 1.00 41.03 98 GLU A CA 1
ATOM 739 C C . GLU A 1 98 ? 11.712 25.483 -19.389 1.00 41.03 98 GLU A C 1
ATOM 741 O O . GLU A 1 98 ? 12.415 24.518 -19.000 1.00 41.03 98 GLU A O 1
#

Radius of gyration: 14.7 Å; chains: 1; bounding box: 28×39×34 Å

Sequence (98 aa):
MTIAEWIDSQGRPVPAAFRSFLNAEGRASLANLLAASETEMDAYTAGDMRSRDAAFALLAADAYLTYACLRAVRENGGTALTGITERIATEWTPRTRE

Foldseek 3Di:
DFQQVVCVVVVNHDDPVCNVVSRVLDDDDLVSLQVLLVVLVVVLVVDDVPDPSSVVSNVSSVVSVVVSVVVLVVVVNPPVVVVVVVVCVVPDDPPPDD